Protein AF-A0A7G2RRX4-F1 (afdb_monomer_lite)

Radius of gyration: 19.59 Å; chains: 1; bounding box: 41×20×63 Å

Sequence (88 aa):
MKSKLLTSLIVGLIMPWAYFLVVTVGPVREISESGEVIGKSGVAGFIEFHGLAEALGIYVQASAVCGVLAFGVCWLNEAIAHALKPNL

pLDDT: mean 78.03, std 9.72, range [48.44, 89.56]

Foldseek 3Di:
DPVQLVVLLVCLLCVVVVVLVVDWAAFDWDQDPVGIDGHDIGPRRLCVVLPDVVSVVVSRVSSNVSSVVSNVVVVVVVVVVCVVPVDD

Secondary structure (DSSP, 8-state):
--HHHHHHHHHHHHHHHHHHHHS-PPPPEEEETTEEEE---HHHHHHHHH-HHHHHHHHHHHHHHHHHHHHHHHHHHHHHHHHH-TT-

Structure (mmCIF, N/CA/C/O backbone):
data_AF-A0A7G2RRX4-F1
#
_entry.id   AF-A0A7G2RRX4-F1
#
loop_
_atom_site.group_PDB
_atom_site.id
_atom_site.type_symbol
_atom_site.label_atom_id
_atom_site.label_alt_id
_atom_site.label_comp_id
_atom_site.label_asym_id
_atom_site.label_entity_id
_atom_site.label_seq_id
_atom_site.pdbx_PDB_ins_code
_atom_site.Cartn_x
_atom_site.Cartn_y
_atom_site.Cartn_z
_atom_site.occupancy
_atom_site.B_iso_or_equiv
_atom_site.auth_seq_id
_atom_site.auth_comp_id
_atom_site.auth_asym_id
_atom_site.auth_atom_id
_atom_site.pdbx_PDB_model_num
ATOM 1 N N . MET A 1 1 ? 12.502 9.888 -18.322 1.00 54.69 1 MET A N 1
ATOM 2 C CA . MET A 1 1 ? 12.093 8.714 -17.516 1.00 54.69 1 MET A CA 1
ATOM 3 C C . MET A 1 1 ? 11.138 7.883 -18.354 1.00 54.69 1 MET A C 1
ATOM 5 O O . MET A 1 1 ? 10.086 8.397 -18.712 1.00 54.69 1 MET A O 1
ATOM 9 N N . LYS A 1 2 ? 11.525 6.666 -18.763 1.00 66.94 2 LYS A N 1
ATOM 10 C CA . LYS A 1 2 ? 10.674 5.793 -19.589 1.00 66.94 2 LYS A CA 1
ATOM 11 C C . LYS A 1 2 ? 9.348 5.586 -18.855 1.00 66.94 2 LYS A C 1
ATOM 13 O O . LYS A 1 2 ? 9.360 5.150 -17.710 1.00 66.94 2 LYS A O 1
ATOM 18 N N . SER A 1 3 ? 8.229 5.939 -19.483 1.00 77.56 3 SER A N 1
ATOM 19 C CA . SER A 1 3 ? 6.878 5.956 -18.890 1.00 77.56 3 SER A CA 1
ATOM 20 C C . SER A 1 3 ? 6.557 4.730 -18.013 1.00 77.56 3 SER A C 1
ATOM 22 O O . SER A 1 3 ? 5.934 4.882 -16.968 1.00 77.56 3 SER A O 1
ATOM 24 N N . LYS A 1 4 ? 7.090 3.552 -18.362 1.00 77.25 4 LYS A N 1
ATOM 25 C CA . LYS A 1 4 ? 6.951 2.286 -17.625 1.00 77.25 4 LYS A CA 1
ATOM 26 C C . LYS A 1 4 ? 7.446 2.335 -16.173 1.00 77.25 4 LYS A C 1
ATOM 28 O O . LYS A 1 4 ? 6.770 1.797 -15.306 1.00 77.25 4 LYS A O 1
ATOM 33 N N . LEU A 1 5 ? 8.567 3.007 -15.901 1.00 79.44 5 LEU A N 1
ATOM 34 C CA . LEU A 1 5 ? 9.124 3.149 -14.546 1.00 79.44 5 LEU A CA 1
ATOM 35 C C . LEU A 1 5 ? 8.276 4.067 -13.660 1.00 79.44 5 LEU A C 1
ATOM 37 O O . LEU A 1 5 ? 8.147 3.850 -12.458 1.00 79.44 5 LEU A O 1
ATOM 41 N N . LEU A 1 6 ? 7.688 5.104 -14.258 1.00 81.94 6 LEU A N 1
ATOM 42 C CA . LEU A 1 6 ? 6.776 5.993 -13.546 1.00 81.94 6 LEU A CA 1
ATOM 43 C C . LEU A 1 6 ? 5.462 5.267 -13.237 1.00 81.94 6 LEU A C 1
ATOM 45 O O . LEU A 1 6 ? 4.969 5.337 -12.116 1.00 81.94 6 LEU A O 1
ATOM 49 N N . THR A 1 7 ? 4.926 4.519 -14.205 1.00 82.94 7 THR A N 1
ATOM 50 C CA . THR A 1 7 ? 3.724 3.705 -14.005 1.00 82.94 7 THR A CA 1
ATOM 51 C C . THR A 1 7 ? 3.944 2.628 -12.945 1.00 82.94 7 THR A C 1
ATOM 53 O O . THR A 1 7 ? 3.091 2.472 -12.079 1.00 82.94 7 THR A O 1
ATOM 56 N N . SER A 1 8 ? 5.082 1.926 -12.945 1.00 80.56 8 SER A N 1
ATOM 57 C CA . SER A 1 8 ? 5.374 0.910 -11.926 1.00 80.56 8 SER A CA 1
ATOM 58 C C . SER A 1 8 ? 5.494 1.507 -10.527 1.00 80.56 8 SER A C 1
ATOM 60 O O . SER A 1 8 ? 5.005 0.913 -9.571 1.00 80.56 8 SER A O 1
ATOM 62 N N . LEU A 1 9 ? 6.087 2.699 -10.404 1.00 82.75 9 LEU A N 1
ATOM 63 C CA . LEU A 1 9 ? 6.151 3.423 -9.137 1.00 82.75 9 LEU A CA 1
ATOM 64 C C . LEU A 1 9 ? 4.747 3.786 -8.635 1.00 82.75 9 LEU A C 1
ATOM 66 O O . LEU A 1 9 ? 4.419 3.498 -7.489 1.00 82.75 9 LEU A O 1
ATOM 70 N N . ILE A 1 10 ? 3.905 4.368 -9.496 1.00 83.38 10 ILE A N 1
ATOM 71 C CA . ILE A 1 10 ? 2.528 4.743 -9.141 1.00 83.38 10 ILE A CA 1
ATOM 72 C C . ILE A 1 10 ? 1.722 3.507 -8.729 1.00 83.38 10 ILE A C 1
ATOM 74 O O . ILE A 1 10 ? 1.070 3.531 -7.691 1.00 83.38 10 ILE A O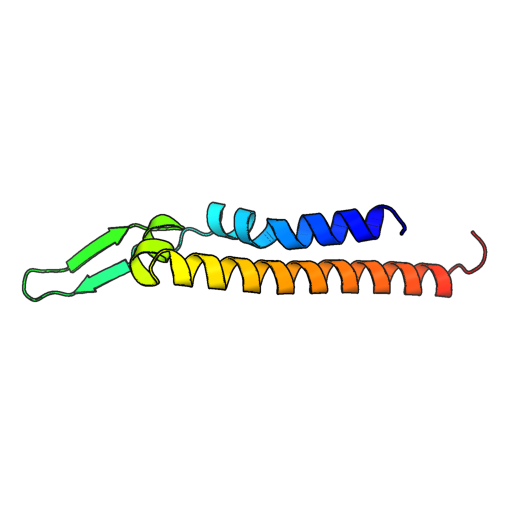 1
ATOM 78 N N . VAL A 1 11 ? 1.807 2.416 -9.499 1.00 83.75 11 VAL A N 1
ATOM 79 C CA . VAL A 1 11 ? 1.128 1.150 -9.185 1.00 83.75 11 VAL A CA 1
ATOM 80 C C . VAL A 1 11 ? 1.620 0.575 -7.854 1.00 83.75 11 VAL A C 1
ATOM 82 O O . VAL A 1 11 ? 0.808 0.148 -7.040 1.00 83.75 11 VAL A O 1
ATOM 85 N N . GLY A 1 12 ? 2.928 0.611 -7.592 1.00 80.56 12 GLY A N 1
ATOM 86 C CA . GLY A 1 12 ? 3.491 0.177 -6.314 1.00 80.56 12 GLY A CA 1
ATOM 87 C C . GLY A 1 12 ? 2.975 1.003 -5.133 1.00 80.56 12 GLY A C 1
ATOM 88 O O . GLY A 1 12 ? 2.603 0.435 -4.112 1.00 80.56 12 GLY A O 1
ATOM 89 N N . LEU A 1 13 ? 2.871 2.325 -5.284 1.00 82.00 13 LEU A N 1
ATOM 90 C CA . LEU A 1 13 ? 2.382 3.224 -4.232 1.00 82.00 13 LEU A CA 1
ATOM 91 C C . LEU A 1 13 ? 0.902 3.002 -3.888 1.00 82.00 13 LEU A C 1
ATOM 93 O O . LEU A 1 13 ? 0.521 3.141 -2.730 1.00 82.00 13 LEU A O 1
ATOM 97 N N . ILE A 1 14 ? 0.063 2.649 -4.865 1.00 82.62 14 ILE A N 1
ATOM 98 C CA . ILE A 1 14 ? -1.369 2.386 -4.629 1.00 82.62 14 ILE A CA 1
ATOM 99 C C . ILE A 1 14 ? -1.651 0.943 -4.190 1.00 82.62 14 ILE A C 1
ATOM 101 O O . ILE A 1 14 ? -2.757 0.642 -3.742 1.00 82.62 14 ILE A O 1
ATOM 105 N N . MET A 1 15 ? -0.677 0.038 -4.310 1.00 80.81 15 MET A N 1
ATOM 106 C CA . MET A 1 15 ? -0.892 -1.389 -4.070 1.00 80.81 15 MET A CA 1
ATOM 107 C C . MET A 1 15 ? -1.344 -1.728 -2.639 1.00 80.81 15 MET A C 1
ATOM 109 O O . MET A 1 15 ? -2.245 -2.557 -2.493 1.00 80.81 15 MET A O 1
ATOM 113 N N . PRO A 1 16 ? -0.827 -1.084 -1.574 1.00 78.12 16 PRO A N 1
ATOM 114 C CA . PRO A 1 16 ? -1.314 -1.337 -0.218 1.00 78.12 16 PRO A CA 1
ATOM 115 C C . PRO A 1 16 ? -2.790 -0.985 -0.028 1.00 78.12 16 PRO A C 1
ATOM 117 O O . PRO A 1 16 ? -3.491 -1.690 0.691 1.00 78.12 16 PRO A O 1
ATOM 120 N N . TRP A 1 17 ? -3.294 0.052 -0.706 1.00 73.81 17 TRP A N 1
ATOM 121 C CA . TRP A 1 17 ? -4.716 0.403 -0.657 1.00 73.81 17 TRP A CA 1
ATOM 122 C C . TRP A 1 17 ? -5.586 -0.707 -1.247 1.00 73.81 17 TRP A C 1
ATOM 124 O O . TRP A 1 17 ? -6.580 -1.101 -0.640 1.00 73.81 17 TRP A O 1
ATOM 134 N N . ALA A 1 18 ? -5.188 -1.258 -2.395 1.00 74.00 18 ALA A N 1
ATOM 135 C CA . ALA A 1 18 ? -5.884 -2.390 -3.001 1.00 74.00 18 ALA A CA 1
ATOM 136 C C . ALA A 1 18 ? -5.812 -3.642 -2.112 1.00 74.00 18 ALA A C 1
ATOM 138 O O . ALA A 1 18 ? -6.819 -4.319 -1.921 1.00 74.00 18 ALA A O 1
ATOM 139 N N . TYR A 1 19 ? -4.649 -3.918 -1.515 1.00 70.75 19 TYR A N 1
ATOM 140 C CA . TYR A 1 19 ? -4.476 -5.038 -0.592 1.00 70.75 19 TYR A CA 1
ATOM 141 C C . TYR A 1 19 ? -5.412 -4.936 0.616 1.00 70.75 1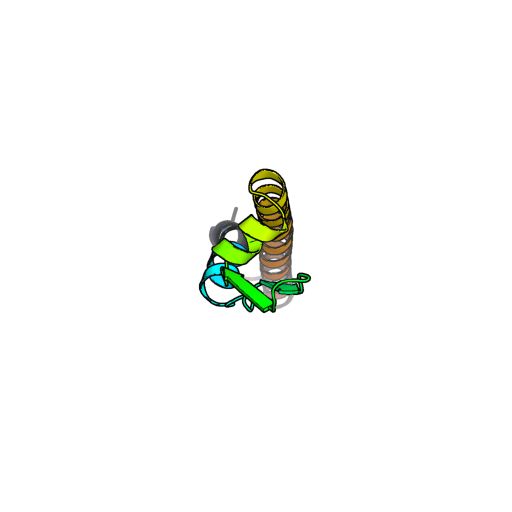9 TYR A C 1
ATOM 143 O O . TYR A 1 19 ? -6.051 -5.919 0.964 1.00 70.75 19 TYR A O 1
ATOM 151 N N . PHE A 1 20 ? -5.567 -3.756 1.213 1.00 65.19 20 PHE A N 1
ATOM 152 C CA . PHE A 1 20 ? -6.450 -3.552 2.365 1.00 65.19 20 PHE A CA 1
ATOM 153 C C . PHE A 1 20 ? -7.949 -3.567 2.032 1.00 65.19 20 PHE A C 1
ATOM 155 O O . PHE A 1 20 ? -8.762 -3.886 2.898 1.00 65.19 20 PHE A O 1
ATOM 162 N N . LEU A 1 21 ? -8.329 -3.260 0.788 1.00 65.75 21 LEU A N 1
ATOM 163 C CA . LEU A 1 21 ? -9.701 -3.463 0.311 1.00 65.75 21 LEU A CA 1
ATOM 164 C C . LEU A 1 21 ? -10.033 -4.951 0.118 1.00 65.75 21 LEU A C 1
ATOM 166 O O . LEU A 1 21 ? -11.189 -5.341 0.257 1.00 65.75 21 LEU A O 1
ATOM 170 N N . VAL A 1 22 ? -9.030 -5.770 -0.214 1.00 65.56 22 VAL A N 1
ATOM 171 C CA . VAL A 1 22 ? -9.200 -7.200 -0.521 1.00 65.56 22 VAL A CA 1
ATOM 172 C C . VAL A 1 22 ? -8.990 -8.081 0.711 1.00 65.56 22 VAL A C 1
ATOM 174 O O . VAL A 1 22 ? -9.719 -9.051 0.912 1.00 65.56 22 VAL A O 1
ATOM 177 N N . VAL A 1 23 ? -8.006 -7.762 1.551 1.00 60.91 23 VAL A N 1
ATOM 178 C CA . VAL A 1 23 ? -7.695 -8.522 2.760 1.00 60.91 23 VAL A CA 1
ATOM 179 C C . VAL A 1 23 ? -8.585 -8.041 3.887 1.00 60.91 23 VAL A C 1
ATOM 181 O O . VAL A 1 23 ? -8.327 -7.054 4.574 1.00 60.91 23 VAL A O 1
ATOM 184 N N . THR A 1 24 ? -9.658 -8.795 4.091 1.00 57.56 24 THR A N 1
ATOM 185 C CA . THR A 1 24 ? -10.481 -8.708 5.287 1.00 57.56 24 THR A CA 1
ATOM 186 C C . THR A 1 24 ? -9.636 -9.129 6.485 1.00 57.56 24 THR A C 1
ATOM 188 O O . THR A 1 24 ? -9.496 -10.318 6.774 1.00 57.56 24 THR A O 1
ATOM 191 N N . VAL A 1 25 ? -9.049 -8.158 7.185 1.00 63.09 25 VAL A N 1
ATOM 192 C CA . VAL A 1 25 ? -8.522 -8.381 8.535 1.00 63.09 25 VAL A CA 1
ATOM 193 C C . VAL A 1 25 ? -9.682 -8.921 9.372 1.00 63.09 25 VAL A C 1
ATOM 195 O O . VAL A 1 25 ? -10.758 -8.318 9.381 1.00 63.09 25 VAL A O 1
ATOM 198 N N . GLY A 1 26 ? -9.509 -10.087 9.996 1.00 62.56 26 GLY A N 1
ATOM 199 C CA . GLY A 1 26 ? -10.537 -10.663 10.863 1.00 62.56 26 GLY A CA 1
ATOM 200 C C . GLY A 1 26 ? -10.949 -9.661 11.947 1.00 62.56 26 GLY A C 1
ATOM 201 O O . GLY A 1 26 ? -10.132 -8.821 12.326 1.00 62.56 26 GLY A O 1
ATOM 202 N N . PRO A 1 27 ? -12.207 -9.697 12.416 1.00 61.28 27 PRO A N 1
ATOM 203 C CA . PRO A 1 27 ? -12.649 -8.769 13.444 1.00 61.28 27 PRO A CA 1
ATOM 204 C C . PRO A 1 27 ? -11.768 -8.901 14.686 1.00 61.28 27 PRO A C 1
ATOM 206 O O . PRO A 1 27 ? -11.455 -10.019 15.113 1.00 61.28 27 PRO A O 1
ATOM 209 N N . VAL A 1 28 ? -11.362 -7.762 15.246 1.00 67.31 28 VAL A N 1
ATOM 210 C CA . VAL A 1 28 ? -10.621 -7.728 16.510 1.00 67.31 28 VAL A CA 1
ATOM 211 C C . VAL A 1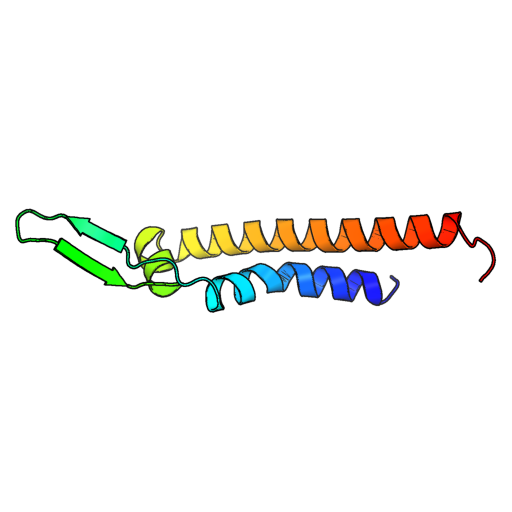 28 ? -11.538 -8.292 17.591 1.00 67.31 28 VAL A C 1
ATOM 213 O O . VAL A 1 28 ? -12.666 -7.833 17.749 1.00 67.31 28 VAL A O 1
ATOM 216 N N . ARG A 1 29 ? -11.086 -9.331 18.293 1.00 70.81 29 ARG A N 1
ATOM 217 C CA . ARG A 1 29 ? -11.831 -9.936 19.400 1.00 70.81 29 ARG A CA 1
ATOM 218 C C . ARG A 1 29 ? -11.289 -9.368 20.698 1.00 70.81 29 ARG A C 1
ATOM 220 O O . ARG A 1 29 ? -10.123 -9.596 21.015 1.00 70.81 29 ARG A O 1
ATOM 227 N N . GLU A 1 30 ? -12.128 -8.663 21.442 1.00 67.94 30 GLU A N 1
ATOM 228 C CA . GLU A 1 30 ? -11.814 -8.266 22.811 1.00 67.94 30 G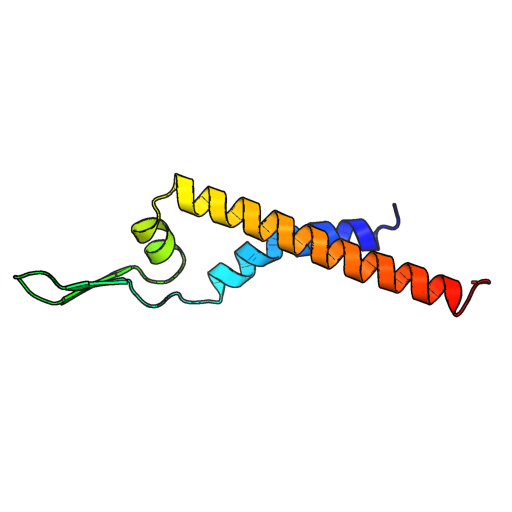LU A CA 1
ATOM 229 C C . GLU A 1 30 ? -12.520 -9.212 23.780 1.00 67.94 30 GLU A C 1
ATOM 231 O O . GLU A 1 30 ? -13.739 -9.389 23.732 1.00 67.94 30 GLU A O 1
ATOM 236 N N . ILE A 1 31 ? -11.743 -9.851 24.655 1.00 71.94 31 ILE A N 1
ATOM 237 C CA . ILE A 1 31 ? -12.278 -10.676 25.738 1.00 71.94 31 ILE A CA 1
ATOM 238 C C . ILE A 1 31 ? -12.342 -9.791 26.979 1.00 71.94 31 ILE A C 1
ATOM 240 O O . ILE A 1 31 ? -11.306 -9.412 27.524 1.00 71.94 31 ILE A O 1
ATOM 244 N N . SER A 1 32 ? -13.556 -9.464 27.414 1.00 69.62 32 SER A N 1
ATOM 245 C CA . SER A 1 32 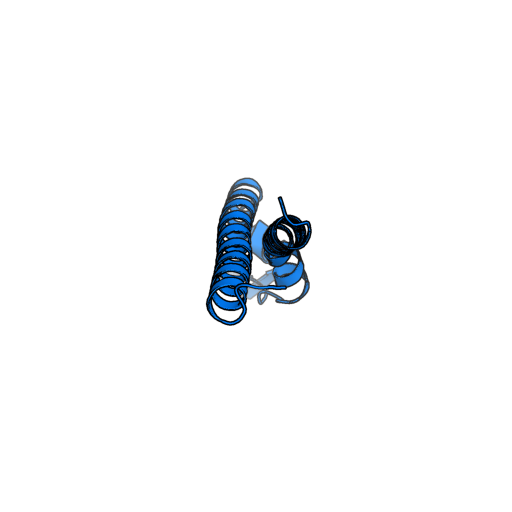? -13.808 -8.711 28.644 1.00 69.62 32 SER A CA 1
ATOM 246 C C . SER A 1 32 ? -14.537 -9.578 29.676 1.00 69.62 32 SER A C 1
ATOM 248 O O . SER A 1 32 ? -15.063 -10.642 29.344 1.00 69.62 32 SER A O 1
ATOM 250 N N . GLU A 1 33 ? -14.611 -9.119 30.929 1.00 71.50 33 GLU A N 1
ATOM 251 C CA . GLU A 1 33 ? -15.337 -9.819 32.004 1.00 71.50 33 GLU A CA 1
ATOM 252 C C . GLU A 1 33 ? -16.838 -10.019 31.708 1.00 71.50 33 GLU 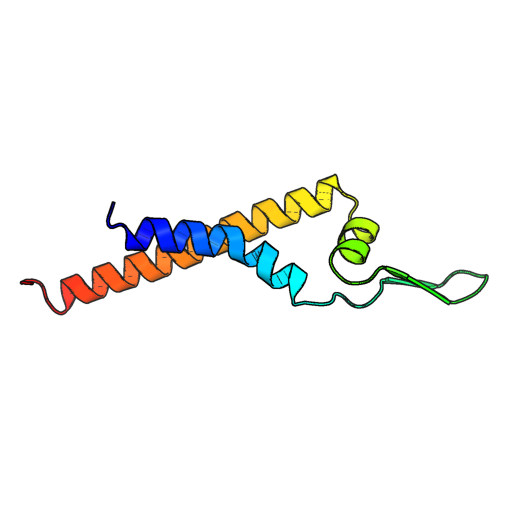A C 1
ATOM 254 O O . GLU A 1 33 ? -17.464 -10.902 32.292 1.00 71.50 33 GLU A O 1
ATOM 259 N N . SER A 1 34 ? -17.419 -9.243 30.785 1.00 73.12 34 SER A N 1
ATOM 260 C CA . SER A 1 34 ? -18.827 -9.338 30.375 1.00 73.12 34 SER A CA 1
ATOM 261 C C . SER A 1 34 ? -19.067 -10.212 29.133 1.00 73.12 34 SER A C 1
ATOM 263 O O . SER A 1 34 ? -20.222 -10.408 28.751 1.00 73.12 34 SER A O 1
ATOM 265 N N . GLY A 1 35 ? -18.011 -10.765 28.521 1.00 67.88 35 GLY A N 1
ATOM 266 C CA . GLY A 1 35 ? -18.083 -11.631 27.338 1.00 67.88 35 GLY A CA 1
ATOM 267 C C . GLY A 1 35 ? -17.140 -11.225 26.196 1.00 67.88 35 GLY A C 1
ATOM 268 O O . GLY A 1 35 ? -16.370 -10.267 26.304 1.00 67.88 35 GLY A O 1
ATOM 269 N N . GLU A 1 36 ? -17.199 -11.987 25.095 1.00 69.81 36 GLU A N 1
ATOM 270 C CA . GLU A 1 36 ? -16.467 -11.715 23.848 1.00 69.81 36 GLU A CA 1
ATOM 271 C C . GLU A 1 36 ? -17.173 -10.610 23.050 1.00 69.81 36 GLU A C 1
ATOM 273 O O . GLU A 1 36 ? -18.327 -10.762 22.642 1.00 69.81 36 GLU A O 1
ATOM 278 N N . VAL A 1 37 ? -16.468 -9.506 22.800 1.00 70.75 37 VAL A N 1
ATOM 279 C CA . VAL A 1 37 ? -16.921 -8.433 21.912 1.00 70.75 37 VAL A CA 1
ATOM 280 C C . VAL A 1 37 ? -16.221 -8.598 20.566 1.00 70.75 37 VAL A C 1
ATOM 282 O O . VAL A 1 37 ? -14.993 -8.575 20.472 1.00 70.75 37 VAL A O 1
ATOM 285 N N . ILE A 1 38 ? -17.015 -8.780 19.509 1.00 68.38 38 ILE A N 1
ATOM 286 C CA . ILE A 1 38 ? -16.526 -8.836 18.128 1.00 68.38 38 ILE A CA 1
ATOM 287 C C . ILE A 1 38 ? -16.476 -7.399 17.593 1.00 68.38 38 ILE A C 1
ATOM 289 O O . ILE A 1 38 ? -17.516 -6.809 17.300 1.00 68.38 38 ILE A O 1
ATOM 293 N N . GLY A 1 39 ? -15.271 -6.837 17.491 1.00 71.44 39 GLY A N 1
ATOM 294 C CA . GLY A 1 39 ? -14.999 -5.514 16.926 1.00 71.44 39 GLY A CA 1
ATOM 295 C C . GLY A 1 39 ? -15.103 -5.473 15.397 1.00 71.44 39 GLY A C 1
ATOM 296 O O . GLY A 1 39 ? -15.483 -6.452 14.745 1.00 71.44 39 GLY A O 1
ATOM 297 N N . LYS A 1 40 ? -14.770 -4.329 14.784 1.00 75.25 40 LYS A N 1
ATOM 298 C CA . LYS A 1 40 ? -14.846 -4.182 13.321 1.00 75.25 40 LYS A CA 1
ATOM 299 C C . LYS A 1 40 ? -13.766 -5.017 12.625 1.00 75.25 40 LYS A C 1
ATOM 301 O O . LYS A 1 40 ? -12.731 -5.345 13.199 1.00 75.25 40 LYS A O 1
ATOM 306 N N . SER A 1 41 ? -14.009 -5.351 11.360 1.00 74.44 41 SER A N 1
ATOM 307 C CA . SER A 1 41 ? -13.086 -6.087 10.487 1.00 74.44 41 SER A CA 1
ATOM 308 C C . SER A 1 41 ? -12.520 -5.195 9.373 1.00 74.44 41 SER A C 1
ATOM 310 O O . SER A 1 41 ? -12.940 -4.047 9.183 1.00 74.44 41 SER A O 1
ATOM 312 N N . GLY A 1 42 ? -11.535 -5.709 8.636 1.00 76.56 42 GLY A N 1
ATOM 313 C CA . GLY A 1 42 ? -10.906 -5.020 7.508 1.00 76.56 42 GLY A CA 1
ATOM 314 C C . GLY A 1 42 ? -10.214 -3.716 7.912 1.00 76.56 42 GLY A C 1
ATOM 315 O O . GLY A 1 42 ? -9.631 -3.610 8.989 1.00 76.56 42 GLY A O 1
ATOM 316 N N . VAL A 1 43 ? -10.302 -2.702 7.046 1.00 77.25 43 VAL A N 1
ATOM 317 C CA . VAL A 1 43 ? -9.723 -1.366 7.285 1.00 77.25 43 VAL A CA 1
ATOM 318 C C . VAL A 1 43 ? -10.283 -0.723 8.553 1.00 77.25 43 VAL A C 1
ATOM 320 O O . VAL A 1 43 ? -9.547 -0.070 9.287 1.00 77.25 43 VAL A O 1
ATOM 323 N N . ALA A 1 44 ? -11.572 -0.923 8.831 1.00 78.94 44 ALA A N 1
ATOM 324 C CA . ALA A 1 44 ? -12.210 -0.347 10.005 1.00 78.94 44 ALA A CA 1
ATOM 325 C C . ALA A 1 44 ? -11.676 -0.970 11.303 1.00 78.94 44 ALA A C 1
ATOM 327 O O . ALA A 1 44 ? -11.379 -0.228 12.232 1.00 78.94 44 ALA A O 1
ATOM 328 N N . GLY A 1 45 ? -11.484 -2.294 11.333 1.00 79.00 45 GLY A N 1
ATOM 329 C CA . GLY A 1 45 ? -10.842 -2.988 12.456 1.00 79.00 45 GLY A CA 1
ATOM 330 C C . GLY A 1 45 ? -9.370 -2.616 12.626 1.00 79.00 45 GLY A C 1
ATOM 331 O O . GLY A 1 45 ? -8.901 -2.408 13.738 1.00 79.00 45 GLY A O 1
ATOM 332 N N . PHE A 1 46 ? -8.645 -2.454 11.518 1.00 79.75 46 PHE A N 1
ATOM 333 C CA . PHE A 1 46 ? -7.248 -2.018 11.542 1.00 79.75 46 PHE A CA 1
ATOM 334 C C . PHE A 1 46 ? -7.082 -0.600 12.113 1.00 79.75 46 PHE A C 1
ATOM 336 O O . PHE A 1 46 ? -6.205 -0.367 12.942 1.00 79.75 46 PHE A O 1
ATOM 343 N N . ILE A 1 47 ? -7.943 0.340 11.703 1.00 84.38 47 ILE A N 1
ATOM 344 C CA . ILE A 1 47 ? -7.963 1.710 12.240 1.00 84.38 47 ILE A CA 1
ATOM 345 C C . ILE A 1 47 ? -8.406 1.718 13.705 1.00 84.38 47 ILE A C 1
ATOM 347 O O . ILE A 1 47 ? -7.884 2.505 14.486 1.00 84.38 47 ILE A O 1
ATOM 351 N N . GLU A 1 48 ? -9.363 0.870 14.078 1.00 82.44 48 GLU A N 1
ATOM 352 C CA . GLU A 1 48 ? -9.818 0.729 15.464 1.00 82.44 48 GLU A CA 1
ATOM 353 C C . GLU A 1 48 ? -8.699 0.204 16.375 1.00 82.44 48 GLU A C 1
ATOM 355 O O . GLU A 1 48 ? -8.523 0.729 17.469 1.00 82.44 48 GLU A O 1
ATOM 360 N N . PHE A 1 49 ? -7.886 -0.744 15.897 1.00 81.12 49 PHE A N 1
ATOM 361 C CA . PHE A 1 49 ? -6.784 -1.333 16.663 1.00 81.12 49 PHE A CA 1
ATOM 362 C C . PHE A 1 49 ? -5.559 -0.415 16.799 1.00 81.12 49 PHE A C 1
ATOM 364 O O . PHE A 1 49 ? -5.043 -0.237 17.897 1.00 81.12 49 PHE A O 1
ATOM 371 N N . HIS A 1 50 ? -5.080 0.169 15.695 1.00 80.31 50 HIS A N 1
ATOM 372 C CA . HIS A 1 50 ? -3.876 1.018 15.704 1.00 80.31 50 HIS A CA 1
ATOM 373 C C . HIS A 1 50 ? -4.176 2.497 15.998 1.00 80.31 50 HIS A C 1
ATOM 375 O O . HIS A 1 50 ? -3.280 3.277 16.302 1.00 80.31 50 HIS A O 1
ATOM 381 N N . GLY A 1 51 ? -5.429 2.930 15.873 1.00 85.06 51 GLY A N 1
ATOM 382 C CA . GLY A 1 51 ? -5.770 4.347 15.798 1.00 85.06 51 GLY A CA 1
ATOM 383 C C . GLY A 1 51 ? -5.454 4.954 14.423 1.00 85.06 51 GLY A C 1
ATOM 384 O O . GLY A 1 51 ? -4.595 4.492 13.670 1.00 85.06 51 GLY A O 1
ATOM 385 N N . LEU A 1 52 ? -6.162 6.034 14.075 1.00 84.62 52 LEU A N 1
ATOM 386 C CA . LEU A 1 52 ? -6.131 6.613 12.725 1.00 84.62 52 LEU A CA 1
ATOM 387 C C . LEU A 1 52 ? -4.731 7.082 12.289 1.00 84.62 52 LEU A C 1
ATOM 389 O O . LEU A 1 52 ? -4.327 6.831 11.155 1.00 84.62 52 LEU A O 1
ATOM 393 N N . ALA A 1 53 ? -4.001 7.766 13.174 1.00 87.00 53 ALA A N 1
ATOM 394 C CA . ALA A 1 53 ? -2.695 8.342 12.849 1.00 87.00 53 ALA A CA 1
ATOM 395 C C . ALA A 1 53 ? -1.624 7.266 12.610 1.00 87.00 53 ALA A C 1
ATOM 397 O O . ALA A 1 53 ? -0.870 7.351 11.641 1.00 87.00 53 ALA A O 1
ATOM 398 N N . GLU A 1 54 ? -1.580 6.240 13.460 1.00 86.44 54 GLU A N 1
ATOM 399 C CA . GLU A 1 54 ? -0.630 5.135 13.323 1.00 86.44 54 GLU A CA 1
ATOM 400 C C . GLU A 1 54 ? -0.973 4.266 12.110 1.00 86.44 54 GLU A C 1
ATOM 402 O O . GLU A 1 54 ? -0.090 3.962 11.309 1.00 86.44 54 GLU A O 1
ATOM 407 N N . ALA A 1 55 ? -2.261 3.972 11.896 1.00 85.19 55 ALA A N 1
ATOM 408 C CA . ALA A 1 55 ? -2.729 3.268 10.708 1.00 85.19 55 ALA A CA 1
ATOM 409 C C . ALA A 1 55 ? -2.279 3.981 9.419 1.00 85.19 55 ALA A C 1
ATOM 411 O O . ALA A 1 55 ? -1.699 3.348 8.537 1.00 85.19 55 ALA A O 1
ATOM 412 N N . LEU A 1 56 ? -2.473 5.304 9.323 1.00 85.62 56 LEU A N 1
ATOM 413 C CA . LEU A 1 56 ? -1.983 6.127 8.207 1.00 85.62 56 LEU A CA 1
ATOM 414 C C . LEU A 1 56 ? -0.457 6.052 8.050 1.00 85.62 56 LEU A C 1
ATOM 416 O O . LEU A 1 56 ? 0.036 5.946 6.927 1.00 85.62 56 LEU A O 1
ATOM 420 N N . GLY A 1 57 ? 0.291 6.072 9.155 1.00 87.88 57 GLY A N 1
ATOM 421 C CA . GLY A 1 57 ? 1.745 5.901 9.142 1.00 87.88 57 GLY A CA 1
ATOM 422 C C . GLY A 1 57 ? 2.172 4.565 8.531 1.00 87.88 57 GLY A C 1
ATOM 423 O O . GLY A 1 57 ? 3.016 4.537 7.631 1.00 87.88 57 GLY A O 1
ATOM 424 N N . ILE A 1 58 ? 1.532 3.471 8.950 1.00 86.12 58 ILE A N 1
ATOM 425 C CA . ILE A 1 58 ? 1.770 2.128 8.409 1.00 86.12 58 ILE A CA 1
ATOM 426 C C . ILE A 1 58 ? 1.443 2.088 6.908 1.00 86.12 58 ILE A C 1
ATOM 428 O O . ILE A 1 58 ? 2.227 1.549 6.124 1.00 86.12 58 ILE A O 1
ATOM 432 N N . TYR A 1 59 ? 0.349 2.725 6.472 1.00 82.75 59 TYR A N 1
ATOM 433 C CA . TYR A 1 59 ? 0.007 2.825 5.048 1.00 82.75 59 TYR A CA 1
ATOM 434 C C . TYR A 1 59 ? 1.086 3.533 4.232 1.00 82.75 59 TYR A C 1
ATOM 436 O O . TYR A 1 59 ? 1.467 3.049 3.164 1.00 82.75 59 TYR A O 1
ATOM 444 N N . VAL A 1 60 ? 1.588 4.670 4.712 1.00 87.00 60 VAL A N 1
ATOM 445 C CA . VAL A 1 60 ? 2.635 5.430 4.017 1.00 87.00 60 VAL A CA 1
ATOM 446 C C . VAL A 1 60 ? 3.915 4.602 3.899 1.00 87.00 60 VAL A C 1
ATOM 448 O O . VAL A 1 60 ? 4.502 4.537 2.817 1.00 87.00 60 VAL A O 1
ATOM 451 N N . GLN A 1 61 ? 4.315 3.912 4.969 1.00 88.19 61 GLN A N 1
ATOM 452 C CA . GLN A 1 61 ? 5.489 3.035 4.960 1.00 88.19 61 GLN A CA 1
ATOM 453 C C . GLN A 1 61 ? 5.331 1.869 3.979 1.00 88.19 61 GLN A C 1
ATOM 455 O O . GLN A 1 61 ? 6.211 1.645 3.146 1.00 88.19 61 GLN A O 1
ATOM 460 N N . ALA A 1 62 ? 4.196 1.167 4.021 1.00 86.69 62 ALA A N 1
ATOM 461 C CA . ALA A 1 62 ? 3.910 0.070 3.100 1.00 86.69 62 ALA A CA 1
ATOM 462 C C . ALA A 1 62 ? 3.915 0.551 1.640 1.00 86.69 62 ALA A C 1
ATOM 464 O O . ALA A 1 62 ? 4.494 -0.099 0.770 1.00 86.69 62 ALA A O 1
ATOM 465 N N . SER A 1 63 ? 3.340 1.730 1.380 1.00 85.50 63 SER A N 1
ATOM 466 C CA . SER A 1 63 ? 3.293 2.338 0.044 1.00 85.50 63 SER A CA 1
ATOM 467 C C . SER A 1 63 ? 4.692 2.645 -0.471 1.00 85.50 63 SER A C 1
ATOM 469 O O . SER A 1 63 ? 5.017 2.300 -1.606 1.00 85.50 63 SER A O 1
ATOM 471 N N . ALA A 1 64 ? 5.553 3.220 0.372 1.00 85.75 64 ALA A N 1
ATOM 472 C CA . ALA A 1 64 ? 6.939 3.494 0.018 1.00 85.75 64 ALA A CA 1
ATOM 473 C C . ALA A 1 64 ? 7.704 2.208 -0.339 1.00 85.75 64 ALA A C 1
ATOM 475 O O . ALA A 1 64 ? 8.364 2.161 -1.378 1.00 85.75 64 ALA A O 1
ATOM 476 N N . VAL A 1 65 ? 7.569 1.147 0.465 1.00 88.00 65 VAL A N 1
ATOM 477 C CA . VAL A 1 65 ? 8.223 -0.148 0.204 1.00 88.00 65 VAL A CA 1
ATOM 478 C C . VAL A 1 65 ? 7.732 -0.754 -1.112 1.00 88.00 65 VAL A C 1
ATOM 480 O O . VAL A 1 65 ? 8.546 -1.125 -1.959 1.00 88.00 65 VAL A O 1
ATOM 483 N N . CYS A 1 66 ? 6.417 -0.807 -1.332 1.00 89.12 66 CYS A N 1
ATOM 484 C CA . CYS A 1 66 ? 5.843 -1.334 -2.570 1.00 89.12 66 CYS A CA 1
ATOM 485 C C . CYS A 1 66 ? 6.269 -0.518 -3.802 1.00 89.12 66 CYS A C 1
ATOM 487 O O . CYS A 1 66 ? 6.603 -1.100 -4.835 1.00 89.12 66 CYS A O 1
ATOM 489 N N . GLY A 1 67 ? 6.322 0.813 -3.691 1.00 86.38 67 GLY A N 1
ATOM 490 C CA . GLY A 1 67 ? 6.820 1.700 -4.742 1.00 86.38 67 GLY A CA 1
ATOM 491 C C . GLY A 1 67 ? 8.280 1.423 -5.109 1.00 86.38 67 GLY A C 1
ATOM 492 O O . GLY A 1 67 ? 8.597 1.265 -6.289 1.00 86.38 67 GLY A O 1
ATOM 493 N N . VAL A 1 68 ? 9.162 1.304 -4.109 1.00 88.56 68 VAL A N 1
ATOM 494 C CA . VAL A 1 68 ? 10.592 1.010 -4.312 1.00 88.56 68 VAL A CA 1
ATOM 495 C C . VAL A 1 68 ? 10.794 -0.362 -4.952 1.00 88.56 68 VAL A C 1
ATOM 497 O O . VAL A 1 68 ? 11.570 -0.478 -5.901 1.00 88.56 68 VAL A O 1
ATOM 500 N N . LEU A 1 69 ? 10.079 -1.389 -4.486 1.00 89.06 69 LEU A N 1
ATOM 501 C CA . LEU A 1 69 ? 10.173 -2.737 -5.050 1.00 89.06 69 LEU A CA 1
ATOM 502 C C . LEU A 1 69 ? 9.702 -2.776 -6.506 1.00 89.06 69 LEU A C 1
ATOM 504 O O . LEU A 1 69 ? 10.418 -3.288 -7.365 1.00 89.06 69 LEU A O 1
ATOM 508 N N . ALA A 1 70 ? 8.535 -2.198 -6.805 1.00 89.00 70 ALA A N 1
ATOM 509 C CA . ALA A 1 70 ? 8.001 -2.164 -8.164 1.00 89.00 70 ALA A CA 1
ATOM 510 C C . ALA A 1 70 ? 8.941 -1.413 -9.118 1.00 89.00 70 ALA A C 1
ATOM 512 O O . ALA A 1 70 ? 9.237 -1.885 -10.217 1.00 89.00 70 ALA A O 1
ATOM 513 N N . PHE A 1 71 ? 9.464 -0.267 -8.681 1.00 87.69 71 PHE A N 1
ATOM 514 C CA . PHE A 1 71 ? 10.443 0.500 -9.439 1.00 87.69 71 PHE A CA 1
ATOM 515 C C . PHE A 1 71 ? 11.747 -0.277 -9.665 1.00 87.69 71 PHE A C 1
ATOM 517 O O . PHE A 1 71 ? 12.224 -0.342 -10.797 1.00 87.69 71 PHE A O 1
ATOM 524 N N . GLY A 1 72 ? 12.294 -0.911 -8.624 1.00 88.75 72 GLY A N 1
ATOM 525 C CA . GLY A 1 72 ? 13.523 -1.701 -8.704 1.00 88.75 72 GLY A CA 1
ATOM 526 C C . GLY A 1 72 ? 13.403 -2.898 -9.648 1.00 88.75 72 GLY A C 1
ATOM 527 O O . GLY A 1 72 ? 14.274 -3.101 -10.493 1.00 88.75 72 GLY A O 1
ATOM 528 N N . VAL A 1 73 ? 12.299 -3.647 -9.573 1.00 89.12 73 VAL A N 1
ATOM 529 C CA . VAL A 1 73 ? 12.026 -4.780 -10.474 1.00 89.12 73 VAL A CA 1
ATOM 530 C C . VAL A 1 73 ? 11.909 -4.310 -11.923 1.00 89.12 73 VAL A C 1
ATOM 532 O O . VAL A 1 73 ? 12.520 -4.900 -12.816 1.00 89.12 73 VAL A O 1
ATOM 535 N N . CYS A 1 74 ? 11.170 -3.227 -12.177 1.00 88.06 74 CYS A N 1
ATOM 536 C CA . CYS A 1 74 ? 11.031 -2.688 -13.528 1.00 88.06 74 CYS A CA 1
ATOM 537 C C . CYS A 1 74 ? 12.351 -2.137 -14.075 1.00 88.06 74 CYS A C 1
ATOM 539 O O . CYS A 1 74 ? 12.656 -2.363 -15.247 1.00 88.06 74 CYS A O 1
ATOM 541 N N . TRP A 1 75 ? 13.155 -1.474 -13.242 1.00 89.56 75 TRP A N 1
ATOM 542 C CA . TRP A 1 75 ? 14.481 -1.007 -13.638 1.00 89.56 75 TRP A CA 1
ATOM 543 C C . TRP A 1 75 ? 15.380 -2.182 -14.001 1.00 89.56 75 TRP A C 1
ATOM 545 O O . TRP A 1 75 ? 15.970 -2.188 -15.082 1.00 89.56 75 TRP A O 1
ATOM 555 N N . LEU A 1 76 ? 15.466 -3.196 -13.137 1.00 89.50 76 LEU A N 1
ATOM 556 C CA . LEU A 1 76 ? 16.286 -4.379 -13.382 1.00 89.50 76 LEU A CA 1
ATOM 557 C C . LEU A 1 76 ? 15.871 -5.081 -14.679 1.00 89.50 76 LEU A C 1
ATOM 559 O O . LEU A 1 76 ? 16.726 -5.432 -15.488 1.00 89.50 76 LEU A O 1
ATOM 563 N N . ASN A 1 77 ? 14.567 -5.220 -14.917 1.00 86.88 77 ASN A N 1
ATOM 564 C CA . ASN A 1 77 ? 14.048 -5.797 -16.151 1.00 86.88 77 ASN A CA 1
ATOM 565 C C . ASN A 1 77 ? 14.473 -4.997 -17.394 1.00 86.88 77 ASN A C 1
ATOM 567 O O . ASN A 1 77 ? 14.889 -5.580 -18.393 1.00 86.88 77 ASN A O 1
ATOM 571 N N . GLU A 1 78 ? 14.423 -3.664 -17.343 1.00 86.00 78 GLU A N 1
ATOM 572 C CA . GLU A 1 78 ? 14.916 -2.836 -18.447 1.00 86.00 78 GLU A CA 1
ATOM 573 C C . GLU A 1 78 ? 16.433 -2.933 -18.643 1.00 86.00 78 GLU A C 1
ATOM 575 O O . GLU A 1 78 ? 16.898 -2.909 -19.783 1.00 86.00 78 GLU A O 1
ATOM 580 N N . ALA A 1 79 ? 17.205 -3.039 -17.560 1.00 86.69 79 ALA A N 1
ATOM 581 C CA . ALA A 1 79 ? 18.654 -3.199 -17.625 1.00 86.69 79 ALA A CA 1
ATOM 582 C C . ALA A 1 79 ? 19.038 -4.542 -18.264 1.00 86.69 79 ALA A C 1
ATOM 584 O O . ALA A 1 79 ? 19.893 -4.584 -19.147 1.00 86.69 79 ALA A O 1
ATOM 585 N N . ILE A 1 80 ? 18.358 -5.625 -17.878 1.00 87.38 80 ILE A N 1
ATOM 586 C CA . ILE A 1 80 ? 18.531 -6.955 -18.472 1.00 87.38 80 ILE A CA 1
ATOM 587 C C . ILE A 1 80 ? 18.124 -6.941 -19.948 1.00 87.38 80 ILE A C 1
ATOM 589 O O . ILE A 1 80 ? 18.851 -7.470 -20.786 1.00 87.38 80 ILE A O 1
ATOM 593 N N . ALA A 1 81 ? 16.998 -6.308 -20.291 1.00 85.94 81 ALA A N 1
ATOM 594 C CA . ALA A 1 81 ? 16.548 -6.200 -21.677 1.00 85.94 81 ALA A CA 1
ATOM 595 C C . ALA A 1 81 ? 17.586 -5.490 -22.563 1.00 85.94 81 ALA A C 1
ATOM 597 O O . ALA A 1 81 ? 17.888 -5.976 -23.652 1.00 85.94 81 ALA A O 1
ATOM 598 N N . HIS A 1 82 ? 18.178 -4.398 -22.068 1.00 82.75 82 HIS A N 1
ATOM 599 C CA . HIS A 1 82 ? 19.267 -3.689 -22.748 1.00 82.75 82 HIS A CA 1
ATOM 600 C C . HIS A 1 82 ? 20.545 -4.525 -22.862 1.00 82.75 82 HIS A C 1
ATOM 602 O O . HIS A 1 82 ? 21.184 -4.523 -23.909 1.00 82.75 82 HIS A O 1
ATOM 608 N N . ALA A 1 83 ? 20.907 -5.279 -21.823 1.00 84.06 83 ALA A N 1
ATOM 609 C CA . ALA A 1 83 ? 22.083 -6.149 -21.856 1.00 84.06 83 ALA A CA 1
ATOM 610 C C . ALA A 1 83 ? 21.927 -7.325 -22.841 1.00 84.06 83 ALA A C 1
ATOM 612 O O . ALA A 1 83 ? 22.893 -7.722 -23.488 1.00 84.06 83 ALA A O 1
ATOM 613 N N . LEU A 1 84 ? 20.714 -7.875 -22.972 1.00 80.94 84 LEU A N 1
ATOM 614 C CA . LEU A 1 84 ? 20.413 -9.008 -23.857 1.00 80.94 84 LEU A CA 1
ATOM 615 C C . LEU A 1 84 ? 20.156 -8.593 -25.315 1.00 80.94 84 LEU A C 1
ATOM 617 O O . LEU A 1 84 ? 20.362 -9.398 -26.223 1.00 80.94 84 LEU A O 1
ATOM 621 N N . LYS A 1 85 ? 19.701 -7.359 -25.560 1.00 72.38 85 LYS A N 1
ATOM 622 C CA . LYS A 1 85 ? 19.526 -6.775 -26.899 1.00 72.38 85 LYS A CA 1
ATOM 623 C C . LYS A 1 85 ? 20.010 -5.320 -26.905 1.00 72.38 85 LYS A C 1
ATOM 625 O O . LYS A 1 85 ? 19.187 -4.415 -26.808 1.00 72.38 85 LYS A O 1
ATOM 630 N N . PRO A 1 86 ? 21.321 -5.078 -27.080 1.00 60.84 86 PRO A N 1
ATOM 631 C CA . PRO A 1 86 ? 21.877 -3.725 -27.033 1.00 60.84 86 PRO A CA 1
ATOM 632 C C . PRO A 1 86 ? 21.486 -2.823 -28.222 1.00 60.84 86 PRO A C 1
ATOM 634 O O . PRO A 1 86 ? 21.769 -1.633 -28.175 1.00 60.84 86 PRO A O 1
ATOM 637 N N . ASN A 1 87 ? 20.851 -3.357 -29.278 1.00 52.31 87 ASN A N 1
ATOM 638 C CA . ASN A 1 87 ? 20.645 -2.671 -30.567 1.00 52.31 87 ASN A CA 1
ATOM 639 C C . ASN A 1 87 ? 19.184 -2.664 -31.070 1.00 52.31 87 ASN A C 1
ATOM 641 O O . ASN A 1 87 ? 18.933 -2.955 -32.241 1.00 52.31 87 ASN A O 1
ATOM 645 N N . LEU A 1 88 ? 18.214 -2.344 -30.211 1.00 48.44 88 LEU A N 1
ATOM 646 C CA . LEU A 1 88 ? 16.848 -1.992 -30.631 1.00 48.44 88 LEU A CA 1
ATOM 647 C C . LEU A 1 88 ? 16.357 -0.745 -29.895 1.00 48.44 88 LEU A C 1
ATOM 649 O O . LEU A 1 88 ? 16.448 -0.730 -28.647 1.00 48.44 88 LEU A O 1
#